Protein AF-A0A438HN78-F1 (afdb_monomer_lite)

Foldseek 3Di:
DDPVVVVVVVVVVVVVVVVVVVVVVCVVVVNPPCVCVDPVNVVVVVVVVVVPPPDDDDDQCNPVVSVVVVVVVVVVLVVQVVDPVSVVVVCVVVVNDRPDPPDPDDDDPDDDDDDD

Radius of gyration: 26.36 Å; chains: 1; bounding box: 53×44×86 Å

Structure (mmCIF, N/CA/C/O backbone):
data_AF-A0A438HN78-F1
#
_entry.id   AF-A0A438HN78-F1
#
loop_
_atom_site.group_PDB
_atom_site.id
_atom_site.type_symbol
_atom_site.label_atom_id
_atom_site.label_alt_id
_atom_site.label_comp_id
_atom_site.label_asym_id
_atom_site.label_entity_id
_atom_site.label_seq_id
_atom_site.pdbx_PDB_ins_code
_atom_site.Cartn_x
_atom_site.Cartn_y
_atom_site.Cartn_z
_atom_site.occupancy
_atom_site.B_iso_or_equiv
_atom_site.auth_seq_id
_atom_site.auth_comp_id
_atom_site.auth_asym_id
_atom_site.auth_atom_id
_atom_site.pdbx_PDB_model_num
ATOM 1 N N . MET A 1 1 ? -20.261 1.190 36.721 1.00 51.59 1 MET A N 1
ATOM 2 C CA . MET A 1 1 ? -19.360 0.951 35.570 1.00 51.59 1 MET A CA 1
ATOM 3 C C . MET A 1 1 ? -20.234 1.069 34.327 1.00 51.59 1 MET A C 1
ATOM 5 O O . MET A 1 1 ? -21.178 0.300 34.222 1.00 51.59 1 MET A O 1
ATOM 9 N N . ASN A 1 2 ? -20.042 2.095 33.492 1.00 57.25 2 ASN A N 1
ATOM 10 C CA . ASN A 1 2 ? -21.016 2.481 32.457 1.00 57.25 2 ASN A CA 1
ATOM 11 C C . ASN A 1 2 ? -20.619 1.930 31.076 1.00 57.25 2 ASN A C 1
ATOM 13 O O . ASN A 1 2 ? -19.432 1.786 30.783 1.00 57.25 2 ASN A O 1
ATOM 17 N N . GLN A 1 3 ? -21.613 1.673 30.217 1.00 64.06 3 GLN A N 1
ATOM 18 C CA . GLN A 1 3 ? -21.446 1.112 28.865 1.00 64.06 3 GLN A CA 1
ATOM 19 C C . GLN A 1 3 ? -20.451 1.896 27.985 1.00 64.06 3 GLN A C 1
ATOM 21 O O . GLN A 1 3 ? -19.773 1.311 27.143 1.00 64.06 3 GLN A O 1
ATOM 26 N N . THR A 1 4 ? -20.329 3.210 28.193 1.00 69.81 4 THR A N 1
ATOM 27 C CA . THR A 1 4 ? -19.379 4.084 27.488 1.00 69.81 4 THR A CA 1
ATOM 28 C C . THR A 1 4 ? -17.924 3.700 27.757 1.00 69.81 4 THR A C 1
ATOM 30 O O . THR A 1 4 ? -17.173 3.476 26.815 1.00 69.81 4 THR A O 1
ATOM 33 N N . THR A 1 5 ? -17.540 3.497 29.019 1.00 73.75 5 THR A N 1
ATOM 34 C CA . THR A 1 5 ? -16.155 3.158 29.399 1.00 73.75 5 THR A CA 1
ATOM 35 C C . THR A 1 5 ? -15.720 1.785 28.875 1.00 73.75 5 THR A C 1
ATOM 37 O O . THR A 1 5 ? -14.564 1.599 28.499 1.00 73.75 5 THR A O 1
ATOM 40 N N . ILE A 1 6 ? -16.649 0.825 28.818 1.00 76.69 6 ILE A N 1
ATOM 41 C CA . ILE A 1 6 ? -16.394 -0.528 28.296 1.00 76.69 6 ILE A CA 1
ATOM 42 C C . ILE A 1 6 ? -16.202 -0.494 26.773 1.00 76.69 6 ILE A C 1
ATOM 44 O O . ILE A 1 6 ? -15.257 -1.092 26.256 1.00 76.69 6 ILE A O 1
ATOM 48 N N . ASN A 1 7 ? -17.053 0.246 26.055 1.00 80.44 7 ASN A N 1
ATOM 49 C CA . ASN A 1 7 ? -16.950 0.389 24.601 1.00 80.44 7 ASN A CA 1
ATOM 50 C C . ASN A 1 7 ? -15.650 1.092 24.177 1.00 80.44 7 ASN A C 1
ATOM 52 O O . ASN A 1 7 ? -15.054 0.724 23.163 1.00 80.44 7 ASN A O 1
ATOM 56 N N . ASP A 1 8 ? -15.194 2.074 24.952 1.00 84.94 8 ASP A N 1
ATOM 57 C CA . ASP A 1 8 ? -13.956 2.802 24.669 1.00 84.94 8 ASP A CA 1
ATOM 58 C C . ASP A 1 8 ? -12.714 1.931 24.899 1.00 84.94 8 ASP A C 1
ATOM 60 O O . ASP A 1 8 ? -11.800 1.922 24.071 1.00 84.94 8 ASP A O 1
ATOM 64 N N . ALA A 1 9 ? -12.705 1.132 25.972 1.00 87.38 9 ALA A N 1
ATOM 65 C CA . ALA A 1 9 ? -11.634 0.174 26.240 1.00 87.38 9 ALA A CA 1
ATOM 66 C C . ALA A 1 9 ? -11.535 -0.891 25.135 1.00 87.38 9 ALA A C 1
ATOM 68 O O . ALA A 1 9 ? -10.445 -1.159 24.629 1.00 87.38 9 ALA A O 1
ATOM 69 N N . TYR A 1 10 ? -12.6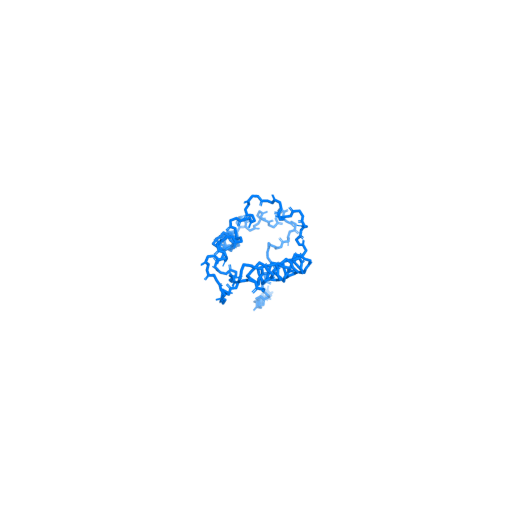77 -1.429 24.695 1.00 85.38 10 TYR A N 1
ATOM 70 C CA . TYR A 1 10 ? -12.739 -2.388 23.592 1.00 85.38 10 TYR A CA 1
ATOM 71 C C . TYR A 1 10 ? -12.183 -1.806 22.283 1.00 85.38 10 TYR A C 1
ATOM 73 O O . TYR A 1 10 ? -11.354 -2.429 21.616 1.00 85.38 10 TYR A O 1
ATOM 81 N N . LYS A 1 11 ? -12.592 -0.582 21.919 1.00 87.56 11 LYS A N 1
ATOM 82 C CA . LYS A 1 11 ? -12.087 0.101 20.716 1.00 87.56 11 LYS A CA 1
ATOM 83 C C . LYS A 1 11 ? -10.585 0.365 20.794 1.00 87.56 11 LYS A C 1
ATOM 85 O O . LYS A 1 11 ? -9.889 0.224 19.788 1.00 87.56 11 LYS A O 1
ATOM 90 N N . LYS A 1 12 ? -10.082 0.732 21.976 1.00 91.81 12 LYS A N 1
ATOM 91 C CA . LYS A 1 12 ? -8.652 0.942 22.211 1.00 91.81 12 LYS A CA 1
ATOM 92 C C . LYS A 1 12 ? -7.859 -0.345 21.992 1.00 91.81 12 LYS A C 1
ATOM 94 O O . LYS A 1 12 ? -6.891 -0.328 21.236 1.00 91.81 12 LYS A O 1
ATOM 99 N N . GLU A 1 13 ? -8.303 -1.454 22.574 1.00 92.88 13 GLU A N 1
ATOM 100 C CA . GLU A 1 13 ? -7.633 -2.748 22.422 1.00 92.88 13 GLU A CA 1
ATOM 101 C C . GLU A 1 13 ? -7.647 -3.231 20.959 1.00 92.88 13 GLU A C 1
ATOM 103 O O . GLU A 1 13 ? -6.626 -3.674 20.429 1.00 92.88 13 GLU A O 1
ATOM 108 N N . ALA A 1 14 ? -8.779 -3.081 20.262 1.00 91.06 14 ALA A N 1
ATOM 109 C CA . ALA A 1 14 ? -8.880 -3.409 18.839 1.00 91.06 14 ALA A CA 1
ATOM 110 C C . ALA A 1 14 ? -7.904 -2.582 17.983 1.00 91.06 14 ALA A C 1
ATOM 112 O O . ALA A 1 14 ? -7.235 -3.125 17.099 1.00 91.06 14 ALA A O 1
ATOM 113 N N . ARG A 1 15 ? -7.773 -1.282 18.277 1.00 93.38 15 ARG A N 1
ATOM 114 C CA . ARG A 1 15 ? -6.816 -0.393 17.607 1.00 93.38 15 ARG A CA 1
ATOM 115 C C . ARG A 1 15 ? -5.372 -0.817 17.860 1.00 93.38 15 ARG A C 1
ATOM 117 O O . ARG A 1 15 ? -4.590 -0.863 16.918 1.00 93.38 15 ARG A O 1
ATOM 124 N N . GLU A 1 16 ? -5.015 -1.132 19.101 1.00 96.38 16 GLU A N 1
ATOM 125 C CA . GLU A 1 16 ? -3.658 -1.569 19.456 1.00 96.38 16 GLU A CA 1
ATOM 126 C C . GLU A 1 16 ? -3.263 -2.851 18.713 1.00 96.38 16 GLU A C 1
ATOM 128 O O . GLU A 1 16 ? -2.177 -2.917 18.131 1.00 96.38 16 GLU A O 1
ATOM 133 N N . ARG A 1 17 ? -4.173 -3.832 18.633 1.00 95.88 17 ARG A N 1
ATOM 134 C CA . ARG A 1 17 ? -3.954 -5.054 17.842 1.00 95.88 17 ARG A CA 1
ATOM 135 C C . ARG A 1 17 ? -3.782 -4.754 16.353 1.00 95.88 17 ARG A C 1
ATOM 137 O O . ARG A 1 17 ? -2.862 -5.284 15.734 1.00 95.88 17 ARG A O 1
ATOM 144 N N . ALA A 1 18 ? -4.622 -3.889 15.780 1.00 94.31 18 ALA A N 1
ATOM 145 C CA . ALA A 1 18 ? -4.504 -3.498 14.376 1.00 94.31 18 ALA A CA 1
ATOM 146 C C . ALA A 1 18 ? -3.154 -2.817 14.088 1.00 94.31 18 ALA A C 1
ATOM 148 O O . ALA A 1 18 ? -2.460 -3.203 13.149 1.00 94.31 18 ALA A O 1
ATOM 149 N N . CYS A 1 19 ? -2.738 -1.865 14.930 1.00 96.00 19 CYS A N 1
ATOM 150 C CA . CYS A 1 19 ? -1.443 -1.196 14.800 1.00 96.00 19 CYS A CA 1
ATOM 151 C C . CYS A 1 19 ? -0.270 -2.183 14.888 1.00 96.00 19 CYS A C 1
ATOM 153 O O . CYS A 1 19 ? 0.657 -2.088 14.090 1.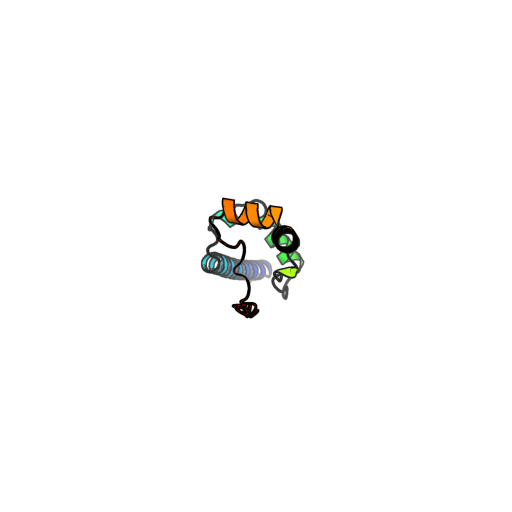00 96.00 19 CYS A O 1
ATOM 155 N N . MET A 1 20 ? -0.316 -3.153 15.807 1.00 97.69 20 MET A N 1
ATOM 156 C CA . MET A 1 20 ? 0.719 -4.186 15.925 1.00 97.69 20 MET A CA 1
ATOM 157 C C . MET A 1 20 ? 0.853 -5.014 14.638 1.00 97.69 20 MET A C 1
ATOM 159 O O . MET A 1 20 ? 1.967 -5.226 14.155 1.00 97.69 20 MET A O 1
ATOM 163 N N . LEU A 1 21 ? -0.270 -5.458 14.066 1.00 96.69 21 LEU A N 1
ATOM 164 C CA . LEU A 1 21 ? -0.278 -6.256 12.836 1.00 96.69 21 LEU A CA 1
ATOM 165 C C . LEU A 1 21 ? 0.208 -5.454 11.624 1.00 96.69 21 LEU A C 1
ATOM 167 O O . LEU A 1 21 ? 0.979 -5.981 10.825 1.00 96.69 21 LEU A O 1
ATOM 171 N N . ILE A 1 22 ? -0.179 -4.179 11.518 1.00 96.44 22 ILE A N 1
ATOM 172 C CA . ILE A 1 22 ? 0.311 -3.277 10.466 1.00 96.44 22 ILE A CA 1
ATOM 173 C C . ILE A 1 22 ? 1.829 -3.114 10.578 1.00 96.44 22 ILE A C 1
ATOM 175 O O . ILE A 1 22 ? 2.532 -3.339 9.597 1.00 96.44 22 ILE A O 1
ATOM 179 N N . THR A 1 23 ? 2.351 -2.791 11.765 1.00 97.31 23 THR A N 1
ATOM 180 C CA . THR A 1 23 ? 3.797 -2.624 11.987 1.00 97.31 23 THR A CA 1
ATOM 181 C C . THR A 1 23 ? 4.572 -3.889 11.629 1.00 97.31 23 THR A C 1
ATOM 183 O O . THR A 1 23 ? 5.608 -3.812 10.967 1.00 97.31 23 THR A O 1
ATOM 186 N N . ARG A 1 24 ? 4.060 -5.062 12.021 1.00 98.19 24 ARG A N 1
ATOM 187 C CA . ARG A 1 24 ? 4.672 -6.349 11.679 1.00 98.19 24 ARG A CA 1
ATOM 188 C C . ARG A 1 24 ? 4.689 -6.590 10.169 1.00 98.19 24 ARG A C 1
ATOM 190 O O . ARG A 1 24 ? 5.739 -6.925 9.633 1.00 98.19 24 ARG A O 1
ATOM 197 N N . TRP A 1 25 ? 3.562 -6.384 9.487 1.00 96.69 25 TRP A N 1
ATOM 198 C CA . TRP A 1 25 ? 3.481 -6.538 8.033 1.00 96.69 25 TRP A CA 1
ATOM 199 C C . TRP A 1 25 ? 4.429 -5.579 7.303 1.00 96.69 25 TRP A C 1
ATOM 201 O O . TRP A 1 25 ? 5.119 -5.991 6.375 1.00 96.69 25 TRP A O 1
ATOM 211 N N . MET A 1 26 ? 4.527 -4.323 7.754 1.00 97.38 26 MET A N 1
ATOM 212 C CA . MET A 1 26 ? 5.470 -3.351 7.191 1.00 97.38 26 MET A CA 1
ATOM 213 C C . MET A 1 26 ? 6.921 -3.804 7.353 1.00 97.38 26 MET A C 1
ATOM 215 O O . MET A 1 26 ? 7.694 -3.699 6.405 1.00 97.38 26 MET A O 1
ATOM 219 N N . TYR A 1 27 ? 7.282 -4.340 8.521 1.00 96.69 27 TYR A N 1
ATOM 220 C CA . TYR A 1 27 ? 8.613 -4.891 8.761 1.00 96.69 27 TYR A CA 1
ATOM 221 C C . TYR A 1 27 ? 8.917 -6.082 7.836 1.00 96.69 27 TYR A C 1
ATOM 223 O O . TYR A 1 27 ? 9.949 -6.090 7.170 1.00 96.69 27 TYR A O 1
ATOM 231 N N . GLU A 1 28 ? 8.001 -7.052 7.739 1.00 96.81 28 GLU A N 1
ATOM 232 C CA . GLU A 1 28 ? 8.153 -8.246 6.891 1.00 96.81 28 GLU A CA 1
ATOM 233 C C . GLU A 1 28 ? 8.232 -7.897 5.393 1.00 96.81 28 GLU A C 1
ATOM 235 O O . GLU A 1 28 ? 9.002 -8.506 4.652 1.00 96.81 28 GLU A O 1
ATOM 240 N N . ALA A 1 29 ? 7.476 -6.890 4.950 1.00 95.19 29 ALA A N 1
ATOM 241 C CA . ALA A 1 29 ? 7.466 -6.413 3.568 1.00 95.19 29 ALA A CA 1
ATOM 242 C C . ALA A 1 29 ? 8.552 -5.360 3.265 1.00 95.19 29 ALA A C 1
ATOM 244 O O . ALA A 1 29 ? 8.584 -4.832 2.152 1.00 95.19 29 ALA A O 1
ATOM 245 N N . ALA A 1 30 ? 9.417 -5.036 4.236 1.00 97.06 30 ALA A N 1
ATOM 246 C CA . ALA A 1 30 ? 10.423 -3.975 4.146 1.00 97.06 30 ALA A CA 1
ATOM 247 C C . ALA A 1 30 ? 9.848 -2.612 3.693 1.00 97.06 30 ALA A C 1
ATOM 249 O O . ALA A 1 30 ? 10.486 -1.856 2.958 1.00 97.06 30 ALA A O 1
ATOM 250 N N . ILE A 1 31 ? 8.628 -2.292 4.131 1.00 95.56 31 ILE A N 1
ATOM 251 C CA . ILE A 1 31 ? 7.958 -1.023 3.842 1.00 95.56 31 ILE A CA 1
ATOM 252 C C . ILE A 1 31 ? 8.483 0.040 4.816 1.00 95.56 31 ILE A C 1
ATOM 254 O O . ILE A 1 31 ? 8.399 -0.154 6.032 1.00 95.56 31 ILE A O 1
ATOM 258 N N . PRO A 1 32 ? 8.975 1.191 4.324 1.00 96.50 32 PRO A N 1
ATOM 259 C CA . PRO A 1 32 ? 9.385 2.299 5.180 1.00 96.50 32 PRO A CA 1
ATOM 260 C C . PRO A 1 32 ? 8.263 2.746 6.132 1.00 96.50 32 PRO A C 1
ATOM 262 O O . PRO A 1 32 ? 7.136 2.983 5.698 1.00 96.50 32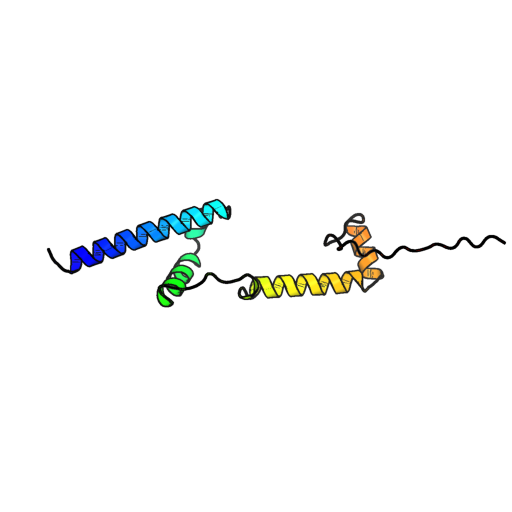 PRO A O 1
ATOM 265 N N . PHE A 1 33 ? 8.554 2.903 7.430 1.00 93.19 33 PHE A N 1
ATOM 266 C CA . PHE A 1 33 ? 7.524 3.250 8.424 1.00 93.19 33 PHE A CA 1
ATOM 267 C C . PHE A 1 33 ? 6.865 4.609 8.186 1.00 93.19 33 PHE A C 1
ATOM 269 O O . PHE A 1 33 ? 5.718 4.804 8.572 1.00 93.19 33 PHE A O 1
ATOM 276 N N . ASN A 1 34 ? 7.531 5.532 7.491 1.00 96.19 34 ASN A N 1
ATOM 277 C CA . ASN A 1 34 ? 6.918 6.790 7.069 1.00 96.19 34 ASN A CA 1
ATOM 278 C C . ASN A 1 34 ? 5.787 6.601 6.039 1.00 96.19 34 ASN A C 1
ATOM 280 O O . ASN A 1 34 ? 5.056 7.551 5.799 1.00 96.19 34 ASN A O 1
ATOM 284 N N . ALA A 1 35 ? 5.577 5.411 5.466 1.00 96.50 35 ALA A N 1
ATOM 285 C CA . ALA A 1 35 ? 4.471 5.168 4.540 1.00 96.50 35 ALA A CA 1
ATOM 286 C C . ALA A 1 35 ? 3.082 5.405 5.165 1.00 96.50 35 ALA A C 1
ATOM 288 O O . ALA A 1 35 ? 2.144 5.735 4.441 1.00 96.50 35 ALA A O 1
ATOM 289 N N . VAL A 1 36 ? 2.937 5.306 6.495 1.00 96.56 36 VAL A N 1
ATOM 290 C CA . VAL A 1 36 ? 1.661 5.616 7.174 1.00 96.56 36 VAL A CA 1
ATOM 291 C C . VAL A 1 36 ? 1.305 7.105 7.142 1.00 96.56 36 VAL A C 1
ATOM 293 O O . VAL A 1 36 ? 0.166 7.460 7.431 1.00 96.56 36 VAL A O 1
ATOM 296 N N . THR A 1 37 ? 2.254 7.987 6.805 1.00 96.62 37 THR A N 1
ATOM 297 C CA . THR A 1 37 ? 1.997 9.431 6.686 1.00 96.62 37 THR A CA 1
ATOM 298 C C . THR A 1 37 ? 1.444 9.816 5.318 1.00 96.62 37 THR A C 1
ATOM 300 O O . THR A 1 37 ? 1.026 10.957 5.124 1.00 96.62 37 THR A O 1
ATOM 303 N N . TYR A 1 38 ? 1.426 8.888 4.357 1.00 97.31 38 TYR A N 1
ATOM 304 C CA . TYR A 1 38 ? 0.887 9.170 3.037 1.00 97.31 38 TYR A CA 1
ATOM 305 C C . TYR A 1 38 ? -0.634 9.379 3.093 1.00 97.31 38 TYR A C 1
ATOM 307 O O . TYR A 1 38 ? -1.333 8.589 3.731 1.00 97.31 38 TYR A O 1
ATOM 315 N N . PRO A 1 39 ? -1.182 10.384 2.375 1.00 97.44 39 PRO A N 1
ATOM 316 C CA . PRO A 1 39 ? -2.619 10.677 2.379 1.00 97.44 39 PRO A CA 1
ATOM 317 C C . PRO A 1 39 ? -3.510 9.501 1.962 1.00 97.44 39 PRO A C 1
ATOM 319 O O . PRO A 1 39 ? -4.687 9.471 2.299 1.00 97.44 39 PRO A O 1
ATOM 322 N N . SER A 1 40 ? -2.960 8.525 1.236 1.00 95.31 40 SER A N 1
ATOM 323 C CA . SER A 1 40 ? -3.655 7.305 0.820 1.00 95.31 40 SER A CA 1
ATOM 324 C C . SER A 1 40 ? -3.864 6.286 1.945 1.00 95.31 40 SER A C 1
ATOM 326 O O . SER A 1 40 ? -4.702 5.397 1.797 1.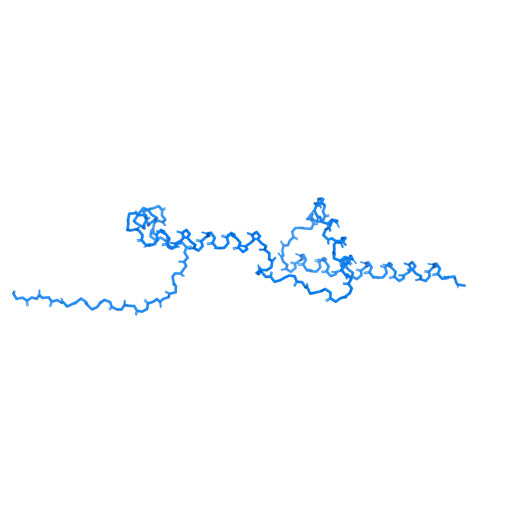00 95.31 40 SER A O 1
ATOM 328 N N . PHE A 1 41 ? -3.135 6.392 3.061 1.00 96.06 41 PHE A N 1
ATOM 329 C CA . PHE A 1 41 ? -3.192 5.408 4.140 1.00 96.06 41 PHE A CA 1
ATOM 330 C C . PHE A 1 41 ? -4.545 5.426 4.863 1.00 96.06 41 PHE A C 1
ATOM 332 O O . PHE A 1 41 ? -5.173 4.383 5.014 1.00 96.06 41 PHE A O 1
ATOM 339 N N . GLN A 1 42 ? -5.037 6.606 5.250 1.00 96.62 42 GLN A N 1
ATOM 340 C CA . GLN A 1 42 ? -6.301 6.731 5.982 1.00 96.62 42 GLN A CA 1
ATOM 341 C C . GLN A 1 42 ? -7.522 6.245 5.166 1.00 96.62 42 GLN A C 1
ATOM 343 O O . GLN A 1 42 ? -8.261 5.406 5.684 1.00 96.62 42 GLN A O 1
ATOM 348 N N . PRO A 1 43 ? -7.707 6.634 3.885 1.00 97.50 43 PRO A N 1
ATOM 349 C CA . PRO A 1 43 ? -8.774 6.085 3.044 1.00 97.50 43 PRO A CA 1
ATOM 350 C C . PRO A 1 43 ? -8.719 4.559 2.886 1.00 97.50 43 PRO A C 1
ATOM 352 O O . PRO A 1 43 ? -9.758 3.905 2.824 1.00 97.50 43 PRO A O 1
ATOM 355 N N . MET A 1 44 ? -7.518 3.967 2.848 1.00 95.75 44 MET A N 1
ATOM 356 C CA . MET A 1 44 ? -7.360 2.510 2.817 1.00 95.75 44 MET A CA 1
ATOM 357 C C . MET A 1 44 ? -7.884 1.864 4.107 1.00 95.75 44 MET A C 1
ATOM 359 O O . MET A 1 44 ? -8.622 0.883 4.037 1.00 95.75 44 MET A O 1
ATOM 363 N N . ILE A 1 45 ? -7.548 2.417 5.278 1.00 95.62 45 ILE A N 1
ATOM 364 C CA . ILE A 1 45 ? -8.053 1.922 6.570 1.00 95.62 45 ILE A CA 1
ATOM 365 C C . ILE A 1 45 ? -9.576 2.063 6.661 1.00 95.62 45 ILE A C 1
ATOM 367 O O . ILE A 1 45 ? -10.246 1.141 7.123 1.00 95.62 45 ILE A O 1
ATOM 371 N N . GLU A 1 46 ? -10.133 3.179 6.192 1.00 95.62 46 GLU A N 1
ATOM 372 C CA . GLU A 1 46 ? -11.581 3.413 6.174 1.00 95.62 46 GLU A CA 1
ATOM 373 C C . GLU A 1 46 ? -12.314 2.415 5.283 1.00 95.62 46 GLU A C 1
ATOM 375 O O . GLU A 1 46 ? -13.297 1.824 5.724 1.00 95.62 46 GLU A O 1
ATOM 380 N N . ALA A 1 47 ? -11.812 2.161 4.073 1.00 95.38 47 ALA A N 1
ATOM 381 C CA . ALA A 1 47 ? -12.396 1.177 3.167 1.00 95.38 47 ALA A CA 1
ATOM 382 C C . ALA A 1 47 ? -12.374 -0.242 3.766 1.00 95.38 47 ALA A C 1
ATOM 384 O O . ALA A 1 47 ? -13.371 -0.962 3.696 1.00 95.38 47 ALA A O 1
ATOM 385 N N . ILE A 1 48 ? -11.267 -0.630 4.414 1.00 94.25 48 ILE A N 1
ATOM 386 C CA . ILE A 1 48 ? -11.163 -1.913 5.130 1.00 94.25 48 ILE A CA 1
ATOM 387 C C . ILE A 1 48 ? -12.166 -1.960 6.295 1.00 94.25 48 ILE A C 1
ATOM 389 O O . ILE A 1 48 ? -12.864 -2.958 6.480 1.00 94.25 48 ILE A O 1
ATOM 393 N N . GLY A 1 49 ? -12.274 -0.877 7.069 1.00 92.62 49 GLY A N 1
ATOM 394 C CA . GLY A 1 49 ? -13.203 -0.772 8.195 1.00 92.62 49 GLY A CA 1
ATOM 395 C C . GLY A 1 49 ? -14.675 -0.827 7.779 1.00 92.62 49 GLY A C 1
ATOM 396 O O . GLY A 1 49 ? -15.473 -1.453 8.473 1.00 92.62 49 GLY A O 1
ATOM 397 N N . GLN A 1 50 ? -15.027 -0.223 6.640 1.00 95.25 50 GLN A N 1
ATOM 398 C CA . GLN A 1 50 ? -16.372 -0.270 6.057 1.00 95.25 50 GLN A CA 1
ATOM 399 C C . GLN A 1 50 ? -16.754 -1.672 5.575 1.00 95.25 50 GLN A C 1
ATOM 401 O O . GLN A 1 50 ? -17.922 -2.041 5.671 1.00 95.25 50 GLN A O 1
ATOM 406 N N . TYR A 1 51 ? -15.789 -2.461 5.090 1.00 94.06 51 TYR A N 1
ATOM 407 C CA . TYR A 1 51 ? -16.029 -3.868 4.767 1.00 94.06 51 TYR A CA 1
ATOM 408 C C . TYR A 1 51 ? -16.328 -4.686 6.035 1.00 94.06 51 TYR A C 1
ATOM 410 O O . TYR A 1 51 ? -17.279 -5.465 6.067 1.00 94.06 51 TYR A O 1
ATOM 418 N N . GLY A 1 52 ? -15.521 -4.511 7.088 1.00 90.62 52 GLY A N 1
ATOM 419 C CA . GLY A 1 52 ? -15.687 -5.189 8.374 1.00 90.62 52 GLY A CA 1
ATOM 420 C C . GLY A 1 52 ? -14.907 -6.504 8.524 1.00 90.62 52 GLY A C 1
ATOM 421 O O . GLY A 1 52 ? -13.999 -6.834 7.757 1.00 90.62 52 GLY A O 1
ATOM 422 N N . VAL A 1 53 ? -15.227 -7.258 9.580 1.00 88.44 53 VAL A N 1
ATOM 423 C CA . VAL A 1 53 ? -14.514 -8.495 9.945 1.00 88.44 53 VAL A CA 1
ATOM 424 C C . VAL A 1 53 ? -14.721 -9.572 8.876 1.00 88.44 53 VAL A C 1
ATOM 426 O O . VAL A 1 53 ? -15.840 -9.813 8.434 1.00 88.44 53 VAL A O 1
ATOM 429 N N . GLY A 1 54 ? -13.639 -10.253 8.489 1.00 89.00 54 GLY A N 1
ATOM 430 C CA . GLY A 1 54 ? -13.674 -11.334 7.497 1.00 89.00 54 GLY A CA 1
ATOM 431 C C . GLY A 1 54 ? -13.245 -10.923 6.087 1.00 89.00 54 GLY A C 1
ATOM 432 O O . GLY A 1 54 ? -13.223 -11.776 5.199 1.00 89.00 54 GLY A O 1
ATOM 433 N N . MET A 1 55 ? -12.859 -9.657 5.873 1.00 91.56 55 MET A N 1
ATOM 434 C CA . MET A 1 55 ? -12.175 -9.252 4.643 1.00 91.56 55 MET A CA 1
ATOM 435 C C . MET A 1 55 ? -10.931 -10.119 4.429 1.00 91.56 55 MET A C 1
ATOM 437 O O . MET A 1 55 ? -10.070 -10.222 5.305 1.00 91.56 55 MET A O 1
ATOM 441 N N . LYS A 1 56 ? -10.817 -10.726 3.247 1.00 91.31 56 LYS A N 1
ATOM 442 C CA . LYS A 1 56 ? -9.567 -11.346 2.801 1.00 91.31 56 LYS A CA 1
ATOM 443 C C . LYS A 1 56 ? -8.706 -10.276 2.139 1.00 91.31 56 LYS A C 1
ATOM 445 O O . LYS A 1 56 ? -9.225 -9.425 1.421 1.00 91.31 56 LYS A O 1
ATOM 450 N N . GLY A 1 57 ? -7.397 -10.317 2.380 1.00 89.75 57 GLY A N 1
ATOM 451 C CA . GLY A 1 57 ? -6.465 -9.446 1.665 1.00 89.75 57 GLY A CA 1
ATOM 452 C C . GLY A 1 57 ? -6.560 -9.669 0.147 1.00 89.75 57 GLY A C 1
ATOM 453 O O . GLY A 1 57 ? -6.830 -10.799 -0.273 1.00 89.75 57 GLY A O 1
ATOM 454 N N . PRO A 1 58 ? -6.353 -8.625 -0.674 1.00 89.56 58 PRO A N 1
ATOM 455 C CA . PRO A 1 58 ? -6.426 -8.752 -2.123 1.00 89.56 58 PRO A CA 1
ATOM 456 C C . PRO A 1 58 ? -5.318 -9.668 -2.650 1.00 89.56 58 PRO A C 1
ATOM 458 O O . PRO A 1 58 ? -4.176 -9.637 -2.186 1.00 89.56 58 PRO A O 1
ATOM 461 N N . THR A 1 59 ? -5.643 -10.456 -3.666 1.00 88.19 59 THR A N 1
ATOM 462 C CA . THR A 1 59 ? -4.672 -11.222 -4.448 1.00 88.19 59 THR A CA 1
ATOM 463 C C . THR A 1 59 ? -3.982 -10.331 -5.483 1.00 88.19 59 THR A C 1
ATOM 465 O O . THR A 1 59 ? -4.498 -9.288 -5.885 1.00 88.19 59 THR A O 1
ATOM 468 N N . LEU A 1 60 ? -2.820 -10.760 -5.988 1.00 81.69 60 LEU A N 1
ATOM 469 C CA . LEU A 1 60 ? -2.073 -10.021 -7.017 1.00 81.69 60 LEU A CA 1
ATOM 470 C C . LEU A 1 60 ? -2.923 -9.700 -8.264 1.00 81.69 60 LEU A C 1
ATOM 472 O O . LEU A 1 60 ? -2.747 -8.654 -8.887 1.00 81.69 60 LEU A O 1
ATOM 476 N N . HIS A 1 61 ? -3.855 -10.588 -8.617 1.00 79.88 61 HIS A N 1
ATOM 477 C CA . HIS A 1 61 ? -4.723 -10.445 -9.788 1.00 79.88 61 HIS A CA 1
ATOM 478 C C . HIS A 1 61 ? -5.849 -9.422 -9.597 1.00 79.88 61 HIS A C 1
ATOM 480 O O . HIS A 1 61 ? -6.364 -8.898 -10.585 1.00 79.88 61 HIS A O 1
ATOM 486 N N . GLU A 1 62 ? -6.209 -9.122 -8.350 1.00 83.69 62 GLU A N 1
ATOM 487 C CA . GLU A 1 62 ? -7.227 -8.132 -7.989 1.00 83.69 62 GLU A CA 1
ATOM 488 C C . GLU A 1 62 ? -6.653 -6.713 -7.913 1.00 83.69 62 GLU A C 1
ATOM 490 O O . GLU A 1 62 ? -7.406 -5.756 -7.767 1.00 83.69 62 GLU A O 1
ATOM 495 N N . LEU A 1 63 ? -5.332 -6.551 -8.059 1.00 84.94 63 LEU A N 1
ATOM 496 C CA . LEU A 1 63 ? -4.666 -5.252 -8.084 1.00 84.94 63 LEU A CA 1
ATOM 497 C C . LEU A 1 63 ? -4.569 -4.750 -9.540 1.00 84.94 63 LEU A C 1
ATOM 499 O O . LEU A 1 63 ? -3.647 -5.132 -10.272 1.00 84.94 63 LEU A O 1
ATOM 503 N N . PRO A 1 64 ? -5.488 -3.873 -9.997 1.00 75.81 64 PRO A N 1
ATOM 504 C CA . PRO A 1 64 ? -5.681 -3.580 -11.420 1.00 75.81 64 PRO A CA 1
ATOM 505 C C . PRO A 1 64 ? -4.465 -2.921 -12.074 1.00 75.81 64 PRO A C 1
ATOM 507 O O . PRO A 1 64 ? -4.187 -3.156 -13.250 1.00 75.81 64 PRO A O 1
ATOM 510 N N . ASN A 1 65 ? -3.718 -2.114 -11.318 1.00 77.38 65 ASN A N 1
ATOM 511 C CA . ASN A 1 65 ? -2.528 -1.437 -11.829 1.00 77.38 65 ASN A CA 1
ATOM 512 C C . ASN A 1 65 ? -1.349 -2.403 -11.994 1.00 77.38 65 ASN A C 1
ATOM 514 O O . ASN A 1 65 ? -0.609 -2.300 -12.972 1.00 77.38 65 ASN A O 1
ATOM 518 N N . ILE A 1 66 ? -1.201 -3.374 -11.090 1.00 79.81 66 ILE A N 1
ATOM 519 C CA . ILE A 1 66 ? -0.137 -4.379 -11.176 1.00 79.81 66 ILE A CA 1
ATOM 520 C C . ILE A 1 66 ? -0.450 -5.376 -12.288 1.00 79.81 66 ILE A C 1
ATOM 522 O O . ILE A 1 66 ? 0.401 -5.603 -13.146 1.00 79.81 66 ILE A O 1
ATOM 526 N N . LYS A 1 67 ? -1.689 -5.879 -12.352 1.00 76.75 67 LYS A N 1
ATOM 527 C CA . LYS A 1 67 ? -2.150 -6.746 -13.443 1.00 76.75 67 LYS A CA 1
ATOM 528 C C . LYS A 1 67 ? -1.902 -6.108 -14.813 1.00 76.75 67 LYS A C 1
ATOM 530 O O . LYS A 1 67 ? -1.235 -6.704 -15.651 1.00 76.75 67 LYS A O 1
ATOM 535 N N . ARG A 1 68 ? -2.334 -4.857 -15.005 1.00 80.75 68 ARG A N 1
ATOM 536 C CA . ARG A 1 68 ? -2.146 -4.125 -16.269 1.00 80.75 68 ARG A CA 1
ATOM 537 C C . ARG A 1 68 ? -0.673 -3.905 -16.612 1.00 80.75 68 ARG A C 1
ATOM 539 O O . ARG A 1 68 ? -0.298 -3.971 -17.780 1.00 80.75 68 ARG A O 1
ATOM 546 N N . THR A 1 69 ? 0.160 -3.615 -15.615 1.00 85.25 69 THR A N 1
ATOM 547 C CA . THR A 1 69 ? 1.601 -3.405 -15.823 1.00 85.25 69 THR A CA 1
ATOM 548 C C . THR A 1 69 ? 2.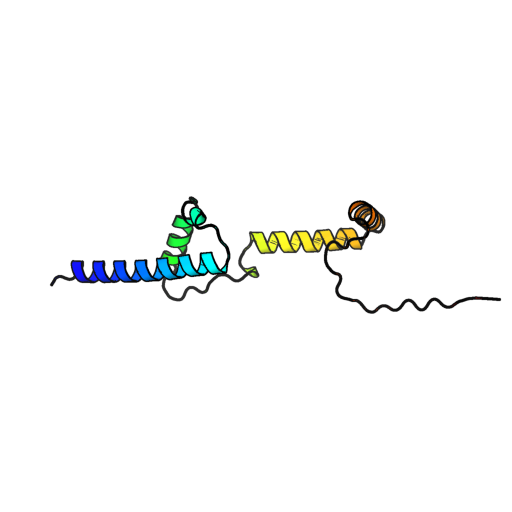288 -4.708 -16.229 1.00 85.25 69 THR A C 1
ATOM 550 O O . THR A 1 69 ? 3.068 -4.708 -17.178 1.00 85.25 69 THR A O 1
ATOM 553 N N . LEU A 1 70 ? 1.940 -5.825 -15.584 1.00 83.88 70 LEU A N 1
ATOM 554 C CA . LEU A 1 70 ? 2.427 -7.158 -15.940 1.00 83.88 70 LEU A CA 1
ATOM 555 C C . LEU A 1 70 ? 1.973 -7.575 -17.344 1.00 83.88 70 LEU A C 1
ATOM 557 O O . LEU A 1 70 ? 2.802 -7.995 -18.146 1.00 83.88 70 LEU A O 1
ATOM 561 N N . GLU A 1 71 ? 0.693 -7.400 -17.679 1.00 83.81 71 GLU A N 1
ATOM 562 C CA . GLU A 1 71 ? 0.154 -7.700 -19.015 1.00 83.81 71 GLU A CA 1
ATOM 563 C C . GLU A 1 71 ? 0.872 -6.899 -20.109 1.00 83.81 71 GLU A C 1
ATOM 565 O O . GLU A 1 71 ? 1.276 -7.455 -21.132 1.00 83.81 71 GLU A O 1
ATOM 570 N N . ARG A 1 72 ? 1.106 -5.601 -19.873 1.00 85.81 72 ARG A N 1
ATOM 571 C CA . ARG A 1 72 ? 1.872 -4.748 -20.792 1.00 85.81 72 ARG A CA 1
ATOM 572 C C . ARG A 1 72 ? 3.318 -5.209 -20.929 1.00 85.81 72 ARG A C 1
ATOM 574 O O . ARG A 1 72 ? 3.808 -5.283 -22.052 1.00 85.81 72 ARG A O 1
ATOM 581 N N . ALA A 1 73 ? 3.984 -5.540 -19.824 1.00 86.12 73 ALA A N 1
ATOM 582 C CA . ALA A 1 73 ? 5.357 -6.039 -19.844 1.00 86.12 73 ALA A CA 1
ATOM 583 C C . ALA A 1 73 ? 5.471 -7.357 -20.629 1.00 86.12 73 ALA A C 1
ATOM 585 O O . ALA A 1 73 ? 6.349 -7.484 -21.481 1.00 86.12 73 ALA A O 1
ATOM 586 N N . ILE A 1 74 ? 4.548 -8.302 -20.416 1.00 86.75 74 ILE A N 1
ATOM 587 C CA . ILE A 1 74 ? 4.487 -9.576 -21.151 1.00 86.75 74 ILE A CA 1
ATOM 588 C C . ILE A 1 74 ? 4.255 -9.328 -22.647 1.00 86.75 74 ILE A C 1
ATOM 590 O O . ILE A 1 74 ? 4.973 -9.879 -23.483 1.00 86.75 74 ILE A O 1
ATOM 594 N N . SER A 1 75 ? 3.290 -8.469 -22.994 1.00 88.44 75 SER A N 1
ATOM 595 C CA . SER A 1 75 ? 2.977 -8.137 -24.388 1.00 88.44 75 SER A CA 1
ATOM 596 C C . SER A 1 75 ? 4.150 -7.462 -25.102 1.00 88.44 75 SER A C 1
ATOM 598 O O . SER A 1 75 ? 4.450 -7.799 -26.248 1.00 88.44 75 SER A O 1
ATOM 600 N N . LEU A 1 76 ? 4.820 -6.513 -24.442 1.00 87.88 76 LEU A N 1
ATOM 601 C CA . LEU A 1 76 ? 5.998 -5.834 -24.980 1.00 87.88 76 LEU A CA 1
ATOM 602 C C . LEU A 1 76 ? 7.134 -6.834 -25.212 1.00 87.88 76 LEU A C 1
ATOM 604 O O . LEU A 1 76 ? 7.736 -6.851 -26.283 1.00 87.88 76 LEU A O 1
ATOM 608 N N . ASN A 1 77 ? 7.384 -7.700 -24.231 1.00 88.62 77 ASN A N 1
ATOM 609 C CA . ASN A 1 77 ? 8.410 -8.728 -24.311 1.00 88.62 77 ASN A CA 1
ATOM 610 C C . ASN A 1 77 ? 8.177 -9.658 -25.513 1.00 88.62 77 ASN A C 1
ATOM 612 O O . ASN A 1 77 ? 9.079 -9.855 -26.324 1.00 88.62 77 ASN A O 1
ATOM 616 N N . GLY A 1 78 ? 6.950 -10.162 -25.683 1.00 86.94 78 GLY A N 1
ATOM 617 C CA . GLY A 1 78 ? 6.581 -10.971 -26.849 1.00 86.94 78 GLY A CA 1
ATOM 618 C C . GLY A 1 78 ? 6.785 -10.233 -28.176 1.00 86.94 78 GLY A C 1
ATOM 619 O O . GLY A 1 78 ? 7.291 -10.812 -29.133 1.00 86.94 78 GLY A O 1
ATOM 620 N N . ASN A 1 79 ? 6.460 -8.938 -28.234 1.00 90.62 79 ASN A N 1
ATOM 621 C CA . ASN A 1 79 ? 6.668 -8.126 -29.434 1.00 90.62 79 ASN A CA 1
ATOM 622 C C . ASN A 1 79 ? 8.156 -7.993 -29.809 1.00 90.62 79 ASN A C 1
ATOM 624 O O . ASN A 1 79 ? 8.501 -8.133 -30.983 1.00 90.62 79 ASN A O 1
ATOM 628 N N . ILE A 1 80 ? 9.026 -7.779 -28.815 1.00 90.50 80 ILE A N 1
ATOM 629 C CA . ILE A 1 80 ? 10.479 -7.666 -29.004 1.00 90.50 80 ILE A CA 1
ATOM 630 C C . ILE A 1 80 ? 11.060 -8.985 -29.521 1.00 90.50 80 ILE A C 1
ATOM 632 O O . ILE A 1 80 ? 11.773 -8.976 -30.521 1.00 90.50 80 ILE A O 1
ATOM 636 N N . TYR A 1 81 ? 10.732 -10.119 -28.893 1.00 88.81 81 TYR A N 1
ATOM 637 C CA . TYR A 1 81 ? 11.285 -11.419 -29.297 1.00 88.81 81 TYR A CA 1
ATOM 638 C C . TYR A 1 81 ? 10.739 -11.927 -30.639 1.00 88.81 81 TYR A C 1
ATOM 640 O O . TYR A 1 81 ? 11.460 -12.616 -31.356 1.00 88.81 81 TYR A O 1
ATOM 648 N N . ASN A 1 82 ? 9.513 -11.554 -31.021 1.00 91.44 82 ASN A N 1
ATOM 649 C CA . ASN A 1 82 ? 8.909 -11.980 -32.289 1.00 91.44 82 ASN A CA 1
ATOM 650 C C . ASN A 1 82 ? 9.367 -11.159 -33.509 1.00 91.44 82 ASN A C 1
ATOM 652 O O . ASN A 1 82 ? 9.071 -11.535 -34.642 1.00 91.44 82 ASN A O 1
ATOM 656 N N . ARG A 1 83 ? 10.075 -10.037 -33.315 1.00 92.44 83 ARG A N 1
ATOM 657 C CA . ARG A 1 83 ? 10.600 -9.203 -34.408 1.00 92.44 83 ARG A CA 1
ATOM 658 C C . ARG A 1 83 ? 12.123 -9.199 -34.381 1.00 92.44 83 ARG A C 1
ATOM 660 O O . ARG A 1 83 ? 12.722 -8.555 -33.529 1.00 92.44 83 ARG A O 1
ATOM 667 N N . SER A 1 84 ? 12.750 -9.839 -35.368 1.00 90.38 84 SER A N 1
ATOM 668 C CA . SER A 1 84 ? 14.214 -9.987 -35.468 1.00 90.38 84 SER A CA 1
ATOM 669 C C . SER A 1 84 ? 14.984 -8.666 -35.345 1.00 90.38 84 SER A C 1
ATOM 671 O O . SER A 1 84 ? 15.982 -8.608 -34.633 1.00 90.38 84 SER A O 1
ATOM 673 N N . GLY A 1 85 ? 14.499 -7.584 -35.964 1.00 93.75 85 GLY A N 1
ATOM 674 C CA . GLY A 1 85 ? 15.101 -6.253 -35.826 1.00 93.75 85 GLY A CA 1
ATOM 675 C C . GLY A 1 85 ? 15.066 -5.717 -34.389 1.00 93.75 85 GLY A C 1
ATOM 676 O O . GLY A 1 85 ? 16.080 -5.236 -33.891 1.00 93.75 85 GLY A O 1
ATOM 677 N N . LEU A 1 86 ? 13.928 -5.850 -33.697 1.00 93.25 86 LEU A N 1
ATOM 678 C CA . LEU A 1 86 ? 13.789 -5.420 -32.300 1.00 93.25 86 LEU A CA 1
ATOM 679 C C . LEU A 1 86 ? 14.604 -6.305 -31.351 1.00 93.25 86 LEU A C 1
ATOM 681 O O . LEU A 1 86 ? 15.241 -5.789 -30.438 1.00 93.25 86 LEU A O 1
ATOM 685 N N . LEU A 1 87 ? 14.625 -7.617 -31.589 1.00 91.88 87 LEU A N 1
ATOM 686 C CA . LEU A 1 87 ? 15.431 -8.575 -30.838 1.00 91.88 87 LEU A CA 1
ATOM 687 C C . LEU A 1 87 ? 16.927 -8.264 -30.952 1.00 91.88 87 LEU A C 1
ATOM 689 O O . LEU A 1 87 ? 17.629 -8.231 -29.943 1.00 91.88 87 LEU A O 1
ATOM 693 N N . ASN A 1 88 ? 17.414 -8.004 -32.167 1.00 93.25 88 ASN A N 1
ATOM 694 C CA . ASN A 1 88 ? 18.816 -7.669 -32.401 1.00 93.25 88 ASN A CA 1
ATOM 695 C C . ASN A 1 88 ? 19.191 -6.334 -31.751 1.00 93.25 88 ASN A C 1
ATOM 697 O O . ASN A 1 88 ? 20.230 -6.258 -31.097 1.00 93.25 88 ASN A O 1
ATOM 701 N N . MET A 1 89 ? 18.326 -5.318 -31.854 1.00 93.50 89 MET A N 1
ATOM 702 C CA . MET A 1 89 ? 18.524 -4.050 -31.148 1.00 93.50 89 MET A CA 1
ATOM 703 C C . MET A 1 89 ? 18.563 -4.260 -29.634 1.00 93.50 89 MET A C 1
ATOM 705 O O . MET A 1 89 ? 19.507 -3.820 -28.987 1.00 93.50 89 MET A O 1
ATOM 709 N N . MET A 1 90 ? 17.595 -4.985 -29.068 1.00 93.56 90 MET A N 1
ATOM 710 C CA . MET A 1 90 ? 17.572 -5.296 -27.638 1.00 93.56 90 MET A CA 1
ATOM 711 C C . MET A 1 90 ? 18.871 -5.981 -27.202 1.00 93.56 90 MET A C 1
ATOM 713 O O . MET A 1 90 ? 19.522 -5.488 -26.290 1.00 93.56 90 MET A O 1
ATOM 717 N N . ARG A 1 91 ? 19.314 -7.031 -27.906 1.00 91.94 91 ARG A N 1
ATOM 718 C CA . ARG A 1 91 ? 20.569 -7.744 -27.613 1.00 91.94 91 ARG A CA 1
ATOM 719 C C . ARG A 1 91 ? 21.805 -6.853 -27.701 1.00 91.94 91 ARG A C 1
ATOM 721 O O . ARG A 1 91 ? 22.729 -7.025 -26.907 1.00 91.94 91 ARG A O 1
ATOM 728 N N . GLN A 1 92 ? 21.834 -5.912 -28.642 1.00 94.75 92 GLN A N 1
ATOM 729 C CA . GLN A 1 92 ? 22.917 -4.938 -28.754 1.00 94.75 92 GLN A CA 1
ATOM 730 C C . GLN A 1 92 ? 22.929 -3.976 -27.557 1.00 94.75 92 GLN A C 1
ATOM 732 O O . GLN A 1 92 ? 23.988 -3.735 -26.985 1.00 94.75 92 GLN A O 1
ATOM 737 N N . PHE A 1 93 ? 21.762 -3.479 -27.135 1.00 93.19 93 PHE A N 1
ATOM 738 C CA . PHE A 1 93 ? 21.634 -2.572 -25.989 1.00 93.19 93 PHE A CA 1
ATOM 739 C C . PHE A 1 93 ? 21.876 -3.255 -24.639 1.00 93.19 93 PHE A C 1
ATOM 741 O O . PHE A 1 93 ? 22.448 -2.647 -23.737 1.00 93.19 93 PHE A O 1
ATOM 748 N N . THR A 1 94 ? 21.451 -4.508 -24.473 1.00 91.25 94 THR A N 1
ATOM 749 C CA . THR A 1 94 ? 21.571 -5.238 -23.204 1.00 91.25 94 THR A CA 1
ATOM 750 C C . THR A 1 94 ? 22.884 -6.007 -23.067 1.00 91.25 94 THR A C 1
ATOM 752 O O . THR A 1 94 ? 23.123 -6.620 -22.024 1.00 91.25 94 THR A O 1
ATOM 755 N N . GLY A 1 95 ? 23.735 -6.010 -24.100 1.00 91.75 95 GLY A N 1
ATOM 756 C CA . GLY A 1 95 ? 24.955 -6.816 -24.133 1.00 91.75 95 GLY A CA 1
ATOM 757 C C . GLY A 1 95 ? 24.654 -8.317 -24.091 1.00 91.75 95 GLY A C 1
ATOM 758 O O . GLY A 1 95 ? 25.261 -9.044 -23.310 1.00 91.75 95 GLY A O 1
ATOM 759 N N . GLN A 1 96 ? 23.683 -8.765 -24.896 1.00 88.44 96 GLN A N 1
ATOM 760 C CA . GLN A 1 96 ? 23.170 -10.144 -24.956 1.00 88.44 96 GLN A CA 1
ATOM 761 C C . GLN A 1 96 ? 22.461 -10.623 -23.676 1.00 88.44 96 GLN A C 1
ATOM 763 O O . GLN A 1 96 ? 22.259 -11.823 -23.489 1.00 88.44 96 GLN A O 1
ATOM 768 N N . ARG A 1 97 ? 22.058 -9.712 -22.779 1.00 85.31 97 ARG A N 1
ATOM 769 C CA . ARG A 1 97 ? 21.243 -10.069 -21.608 1.00 85.31 97 ARG A CA 1
ATOM 770 C C . ARG A 1 97 ? 19.767 -10.120 -21.986 1.00 85.31 97 ARG A C 1
ATOM 772 O O . ARG A 1 97 ? 19.223 -9.176 -22.555 1.00 85.31 97 ARG A O 1
ATOM 779 N N . GLU A 1 98 ? 19.115 -11.213 -21.629 1.00 85.81 98 GLU A N 1
ATOM 780 C CA . GLU A 1 98 ? 17.685 -11.411 -21.863 1.00 85.81 98 GLU A CA 1
ATOM 781 C C . GLU A 1 98 ? 16.849 -10.589 -20.859 1.00 85.81 98 GLU A C 1
ATOM 783 O O . GLU A 1 98 ? 17.205 -10.489 -19.683 1.00 85.81 98 GLU A O 1
ATOM 788 N N . LEU A 1 99 ? 15.724 -10.015 -21.310 1.00 84.19 99 LEU A N 1
ATOM 789 C CA . LEU A 1 99 ? 14.830 -9.186 -20.474 1.00 84.19 99 LEU A CA 1
ATOM 790 C C . LEU A 1 99 ? 14.147 -9.968 -19.341 1.00 84.19 99 LEU A C 1
ATOM 792 O O . LEU A 1 99 ? 13.880 -9.434 -18.268 1.00 84.19 99 LEU A O 1
ATOM 796 N N . LEU A 1 100 ? 13.873 -11.245 -19.580 1.00 79.06 100 LEU A N 1
ATOM 797 C CA . LEU A 1 100 ? 13.381 -12.216 -18.610 1.00 79.06 100 LEU A CA 1
ATOM 798 C C . LEU A 1 100 ? 14.253 -13.452 -18.779 1.00 79.06 100 LEU A C 1
ATOM 800 O O . LEU A 1 100 ? 14.644 -13.737 -19.906 1.00 79.06 100 LEU A O 1
ATOM 804 N N . ARG A 1 101 ? 14.543 -14.213 -17.715 1.00 62.75 101 ARG A N 1
ATOM 805 C CA . ARG A 1 101 ? 15.169 -15.532 -17.897 1.00 62.75 101 ARG A CA 1
ATOM 806 C C . ARG A 1 101 ? 14.222 -16.372 -18.756 1.00 62.75 101 ARG A C 1
ATOM 808 O O . ARG A 1 101 ? 13.148 -16.714 -18.253 1.00 62.75 101 ARG A O 1
ATOM 815 N N . PRO A 1 102 ? 14.571 -16.711 -20.010 1.00 53.50 102 PRO A N 1
ATOM 816 C CA . PRO A 1 102 ? 13.726 -17.593 -20.789 1.00 53.50 102 PRO A CA 1
ATOM 817 C C . PRO A 1 102 ? 13.649 -18.914 -20.026 1.00 53.50 102 PRO A C 1
ATOM 819 O O . PRO A 1 102 ? 14.673 -19.430 -19.561 1.00 53.50 102 PRO A O 1
ATOM 822 N N . ALA A 1 103 ? 12.445 -19.462 -19.859 1.00 49.03 103 ALA A N 1
ATOM 823 C CA . ALA A 1 103 ? 12.334 -20.860 -19.473 1.00 49.03 103 ALA A CA 1
ATOM 824 C C . ALA A 1 103 ? 13.189 -21.660 -20.467 1.00 49.03 103 ALA A C 1
ATOM 826 O O . ALA A 1 103 ? 13.107 -21.409 -21.667 1.00 49.03 103 ALA A O 1
ATOM 827 N N . LYS A 1 104 ? 14.053 -22.566 -19.985 1.00 40.94 104 LYS A N 1
ATOM 828 C CA . LYS A 1 104 ? 14.891 -23.404 -20.857 1.00 40.94 104 LYS A CA 1
ATOM 829 C C . LYS A 1 104 ? 13.985 -24.216 -21.791 1.00 40.94 104 LYS A C 1
ATOM 831 O O . LYS A 1 104 ? 13.569 -25.317 -21.441 1.00 40.94 104 LYS A O 1
ATOM 836 N N . THR A 1 105 ? 13.687 -23.703 -22.979 1.00 53.28 105 THR A N 1
ATOM 837 C CA . THR A 1 105 ? 13.028 -24.466 -24.034 1.00 53.28 105 THR A CA 1
ATOM 838 C C . THR A 1 105 ? 14.102 -25.296 -24.717 1.00 53.28 105 THR A C 1
ATOM 840 O O . THR A 1 105 ? 15.004 -24.763 -25.361 1.00 53.28 105 THR A O 1
ATOM 843 N N . ARG A 1 106 ? 14.045 -26.614 -24.509 1.00 43.97 106 ARG A N 1
ATOM 844 C CA . ARG A 1 106 ? 14.939 -27.588 -25.137 1.00 43.97 106 ARG A CA 1
ATOM 845 C C . ARG A 1 106 ? 14.591 -27.710 -26.622 1.00 43.97 106 ARG A C 1
ATOM 847 O O . ARG A 1 106 ? 13.875 -28.626 -27.002 1.00 43.97 106 ARG A O 1
ATOM 854 N N . PHE A 1 107 ? 15.103 -26.819 -27.457 1.00 49.69 107 PHE A N 1
ATOM 855 C CA . PHE A 1 107 ? 15.224 -27.112 -28.881 1.00 49.69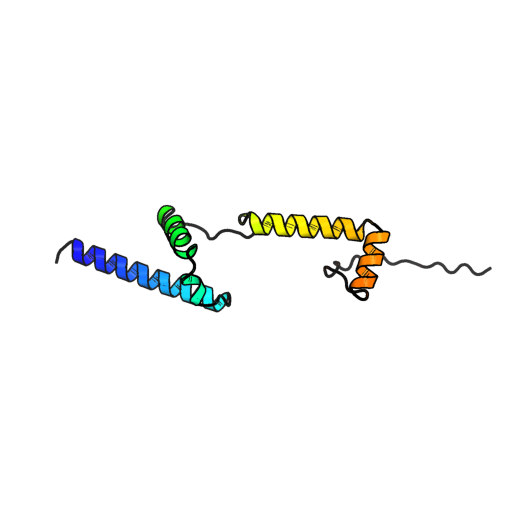 107 PHE A CA 1
ATOM 856 C C . PHE A 1 107 ? 16.705 -27.296 -29.191 1.00 49.69 107 PHE A C 1
ATOM 858 O O . PHE A 1 107 ? 17.495 -26.358 -29.135 1.00 49.69 107 PHE A O 1
ATOM 865 N N . ALA A 1 108 ? 17.079 -28.556 -29.409 1.00 40.56 108 ALA A N 1
ATOM 866 C CA . ALA A 1 108 ? 18.397 -28.946 -29.871 1.00 40.56 108 ALA A CA 1
ATOM 867 C C . ALA A 1 108 ? 18.460 -28.700 -31.381 1.00 40.56 108 ALA A C 1
ATOM 869 O O . ALA A 1 108 ? 17.782 -29.382 -32.147 1.00 40.56 108 ALA A O 1
ATOM 870 N N . THR A 1 109 ? 19.262 -27.734 -31.818 1.00 53.66 109 THR A N 1
ATOM 871 C CA . THR A 1 109 ? 19.603 -27.607 -33.236 1.00 53.66 109 THR A CA 1
ATOM 872 C C . THR A 1 109 ? 20.654 -28.667 -33.556 1.00 53.66 109 THR A C 1
ATOM 874 O O . THR A 1 109 ? 21.824 -28.515 -33.207 1.00 53.66 109 THR A O 1
ATOM 877 N N . VAL A 1 110 ? 20.240 -29.762 -34.195 1.00 38.75 110 VAL A N 1
ATOM 878 C CA . VAL A 1 110 ? 21.166 -30.694 -34.848 1.00 38.75 110 VAL A CA 1
ATOM 879 C C . VAL A 1 110 ? 21.683 -29.998 -36.104 1.00 38.75 110 VAL A C 1
ATOM 881 O O . VAL A 1 110 ? 20.950 -29.832 -37.073 1.00 38.75 110 VAL A O 1
ATOM 884 N N . SER A 1 111 ? 22.937 -29.554 -36.071 1.00 44.66 111 SER A N 1
ATOM 885 C CA . SER A 1 111 ? 23.637 -29.084 -37.266 1.00 44.66 111 SER A CA 1
ATOM 886 C C . SER A 1 111 ? 24.185 -30.316 -37.989 1.00 44.66 111 SER A C 1
ATOM 888 O O . SER A 1 111 ? 25.198 -30.874 -37.565 1.00 44.66 111 SER A O 1
ATOM 890 N N . SER A 1 112 ? 23.500 -30.800 -39.032 1.00 45.00 112 SER A N 1
ATOM 891 C CA . SER A 1 112 ? 24.083 -31.821 -39.906 1.00 45.00 112 SER A CA 1
ATOM 892 C C . SER A 1 112 ? 25.140 -31.158 -40.786 1.00 45.00 112 SER A C 1
ATOM 894 O O . SER A 1 112 ? 24.836 -30.365 -41.676 1.00 45.00 112 SER A O 1
ATOM 896 N N . HIS A 1 113 ? 26.390 -31.484 -40.492 1.00 44.81 113 HIS A N 1
ATOM 897 C CA . HIS A 1 113 ? 27.546 -31.278 -41.350 1.00 44.81 113 HIS A CA 1
ATOM 898 C C . HIS A 1 113 ? 27.274 -31.905 -42.731 1.00 44.81 113 HIS A C 1
ATOM 900 O O . HIS A 1 113 ? 27.106 -33.118 -42.809 1.00 44.81 113 HIS A O 1
ATOM 906 N N . TYR A 1 114 ? 27.256 -31.110 -43.803 1.00 38.94 114 TYR A N 1
ATOM 907 C CA . TYR A 1 114 ? 27.454 -31.625 -45.159 1.00 38.94 114 TYR A CA 1
ATOM 908 C C . TYR A 1 114 ? 28.902 -31.339 -45.559 1.00 38.94 114 TYR A C 1
ATOM 910 O O . TYR A 1 114 ? 29.291 -30.190 -45.763 1.00 38.94 114 TYR A O 1
ATOM 918 N N . ARG A 1 115 ? 29.701 -32.405 -45.591 1.00 40.88 115 ARG A N 1
ATOM 919 C CA . ARG A 1 115 ? 30.912 -32.522 -46.400 1.00 40.88 115 ARG A CA 1
ATOM 920 C C . ARG A 1 115 ? 30.555 -33.527 -47.487 1.00 40.88 115 ARG A C 1
ATOM 922 O O . ARG A 1 115 ? 30.181 -34.634 -47.121 1.00 40.88 115 ARG A O 1
ATOM 929 N N . ASP A 1 116 ? 30.595 -33.085 -48.736 1.00 51.53 116 ASP A N 1
ATOM 930 C CA . ASP A 1 116 ? 31.152 -33.780 -49.904 1.00 51.53 116 ASP A CA 1
ATOM 931 C C . ASP A 1 116 ? 31.269 -32.759 -51.045 1.00 51.53 116 ASP A C 1
ATOM 933 O O . ASP A 1 116 ? 30.280 -32.025 -51.287 1.00 51.53 116 ASP A O 1
#

pLDDT: mean 83.54, std 16.74, range [38.75, 98.19]

Secondary structure (DSSP, 8-state):
--HHHHHHHHHHHHHHHHHHHHHHHHHHTT--GGGGGSTTHHHHHHHHHHH-TTPPPPPGGG-HHHHHHHHHHHHHHHHHHH-HHHHHHHHHHHTS--SS----------------

Sequence (116 aa):
MNQTTINDAYKKEARERACMLITRWMYEAAIPFNAVTYPSFQPMIEAIGQYGVGMKGPTLHELPNIKRTLERAISLNGNIYNRSGLLNMMRQFTGQRELLRPAKTRFATVSSHYRD

Organism: Vitis vinifera (NCBI:txid29760)